Protein AF-W1PTI0-F1 (afdb_monomer)

Nearest PDB structures (foldseek):
  8wa1-assembly1_c  TM=8.741E-01  e=1.814E-14  Nicotiana tabacum
  8w9z-assembly1_c  TM=8.644E-01  e=1.592E-14  Nicotiana tabacum
  8rdj-assembly1_E  TM=8.744E-01  e=2.067E-14  Sinapis alba
  8r5o-assembly1_E  TM=8.393E-01  e=1.904E-13  Sinapis alba
  8qma-assembly1_B  TM=8.521E-01  e=5.414E-13  Sinapis alba

Mean predicted aligned error: 11.95 Å

Radius of gyration: 23.97 Å; Cα contacts (8 Å, |Δi|>4): 120; chains: 1; bounding box: 49×56×47 Å

Foldseek 3Di:
DPPPVVPDDCPPVVVCCQPVPPDHHPPPPDDPCPPVVVVVVVVVVVVVVVVVVVVCVVCVPPDDDDPDLPFLDFDWDAQPPDPDPSLVVSLVVQAQWFFSAFFDDPHDTLDHHRDGDHPVSSVVCVVRNGDTTTTHDPVRRPDDD

Sequence (145 aa):
MTPNFKMTDPFNPVYMMSFSGPRGYASQVHQLVARKGVVDTVVRTSDAGYLMRRLVKVVQHIVVHRMDCGTIRGISVSPRNGVGVNKRIFIQTLIGRVLANDVYISLRCIAARNQDIGIGLVNRFITSRAQPIYIRSPFTCKSTS

Solvent-accessible surface area (backbone atoms only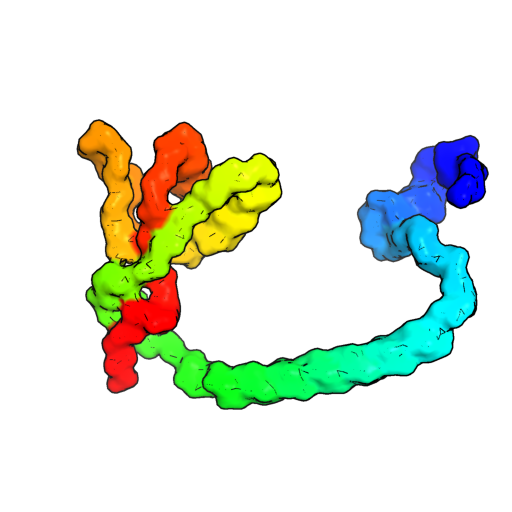 — not comparable to full-atom values): 9057 Å² total; per-residue (Å²): 133,78,74,71,82,82,70,77,54,88,81,36,66,69,53,42,28,37,72,73,65,82,66,57,54,92,82,72,85,60,83,85,50,58,69,61,49,52,52,53,46,56,52,51,53,51,52,52,52,52,51,50,57,54,49,49,66,70,50,70,81,72,74,91,86,67,95,74,57,82,54,74,58,46,50,73,54,61,84,60,90,56,81,75,65,44,58,58,55,49,52,66,68,44,53,83,35,35,28,38,51,66,42,69,55,99,90,41,78,78,45,54,52,72,38,70,33,46,72,73,56,52,53,50,44,62,76,64,67,55,70,69,41,38,28,54,46,81,91,49,56,63,65,75,129

Organism: Amborella trichopoda (NCBI:txid13333)

Structure (mmCIF, N/CA/C/O backbone):
data_AF-W1PTI0-F1
#
_entry.id   AF-W1PTI0-F1
#
loop_
_atom_site.group_PDB
_atom_site.id
_atom_site.type_symbol
_atom_site.label_atom_id
_atom_site.label_alt_id
_atom_site.label_comp_id
_atom_site.label_asym_id
_atom_site.label_entity_id
_atom_site.label_seq_id
_atom_site.pdbx_PDB_ins_code
_atom_site.Cartn_x
_atom_site.Cartn_y
_atom_site.Cartn_z
_atom_site.occupancy
_atom_site.B_iso_or_equiv
_atom_site.auth_seq_id
_atom_site.auth_comp_id
_atom_site.auth_asym_id
_atom_site.auth_atom_id
_atom_site.pdbx_PDB_model_num
ATOM 1 N N . MET A 1 1 ? 32.815 25.175 -12.344 1.00 46.03 1 MET A N 1
ATOM 2 C CA . MET A 1 1 ? 31.491 25.771 -12.632 1.00 46.03 1 MET A CA 1
ATOM 3 C C . MET A 1 1 ? 31.761 27.041 -13.422 1.00 46.03 1 MET A C 1
ATOM 5 O O . MET A 1 1 ? 32.251 27.996 -12.840 1.00 46.03 1 MET A O 1
ATOM 9 N N . THR A 1 2 ? 31.617 27.026 -14.747 1.00 38.97 2 THR A N 1
ATOM 10 C CA . THR A 1 2 ? 31.879 28.219 -15.568 1.00 38.97 2 THR A CA 1
ATOM 11 C C . THR A 1 2 ? 30.829 29.288 -15.236 1.00 38.97 2 THR A C 1
ATOM 13 O O . THR A 1 2 ? 29.639 29.017 -15.413 1.00 38.97 2 THR A O 1
ATOM 16 N N . PRO A 1 3 ? 31.223 30.477 -14.747 1.00 48.94 3 PRO A N 1
ATOM 17 C CA . PRO A 1 3 ? 30.292 31.490 -14.241 1.00 48.94 3 PRO A CA 1
ATOM 18 C C . PRO A 1 3 ? 29.398 32.109 -15.333 1.00 48.94 3 PRO A C 1
ATOM 20 O O . PRO A 1 3 ? 28.405 32.757 -15.021 1.00 48.94 3 PRO A O 1
ATOM 23 N N . ASN A 1 4 ? 29.683 31.840 -16.610 1.00 48.41 4 ASN A N 1
ATOM 24 C CA . ASN A 1 4 ? 29.026 32.489 -17.747 1.00 48.41 4 ASN A CA 1
ATOM 25 C C . ASN A 1 4 ? 27.614 31.974 -18.077 1.00 48.41 4 ASN A C 1
ATOM 27 O O . ASN A 1 4 ? 26.895 32.643 -18.807 1.00 48.41 4 ASN A O 1
ATOM 31 N N . PHE A 1 5 ? 27.178 30.817 -17.559 1.00 53.47 5 PHE A N 1
ATOM 32 C CA . PHE A 1 5 ? 25.842 30.290 -17.899 1.00 53.47 5 PHE A CA 1
ATOM 33 C C . PHE A 1 5 ? 24.705 30.938 -17.093 1.00 53.47 5 PHE A C 1
ATOM 35 O O . PHE A 1 5 ? 23.540 30.823 -17.457 1.00 53.47 5 PHE A O 1
ATOM 42 N N . LYS A 1 6 ? 25.033 31.615 -15.985 1.00 50.75 6 LYS A N 1
ATOM 43 C CA . LYS A 1 6 ? 24.048 32.282 -15.121 1.00 50.75 6 LYS A CA 1
ATOM 44 C C . LYS A 1 6 ? 23.782 33.745 -15.497 1.00 50.75 6 LYS A C 1
ATOM 46 O O . LYS A 1 6 ? 22.935 34.351 -14.853 1.00 50.75 6 LYS A O 1
ATOM 51 N N . MET A 1 7 ? 24.492 34.320 -16.475 1.00 55.06 7 MET A N 1
ATOM 52 C CA . MET A 1 7 ? 24.640 35.781 -16.546 1.00 55.06 7 MET A CA 1
ATOM 53 C C . MET A 1 7 ? 24.355 36.446 -17.902 1.00 55.06 7 MET A C 1
ATOM 55 O O . MET A 1 7 ? 24.747 37.595 -18.059 1.00 55.06 7 MET A O 1
ATOM 59 N N . THR A 1 8 ? 23.683 35.806 -18.870 1.00 56.34 8 THR A N 1
ATOM 60 C CA . THR A 1 8 ? 23.447 36.489 -20.165 1.00 56.34 8 THR A CA 1
ATOM 61 C C . THR A 1 8 ? 22.014 36.677 -20.641 1.00 56.34 8 THR A C 1
ATOM 63 O O . THR A 1 8 ? 21.799 37.706 -21.261 1.00 56.34 8 THR A O 1
ATOM 66 N N . ASP A 1 9 ? 21.019 35.837 -20.339 1.00 59.50 9 ASP A N 1
ATOM 67 C CA . ASP A 1 9 ? 19.615 36.216 -20.610 1.00 59.50 9 ASP A CA 1
ATOM 68 C C . ASP A 1 9 ? 18.615 35.192 -20.031 1.00 59.50 9 ASP A C 1
ATOM 70 O O . ASP A 1 9 ? 18.684 34.018 -20.413 1.00 59.50 9 ASP A O 1
ATOM 74 N N . PRO A 1 10 ? 17.662 35.574 -19.157 1.00 65.75 10 PRO A N 1
ATOM 75 C CA . PRO A 1 10 ? 16.542 34.710 -18.766 1.00 65.75 10 PRO A CA 1
ATOM 76 C C . PRO A 1 10 ? 15.682 34.249 -19.954 1.00 65.75 10 PRO A C 1
ATOM 78 O O . PRO A 1 10 ? 15.037 33.204 -19.861 1.00 65.75 10 PRO A O 1
ATOM 81 N N . PHE A 1 11 ? 15.692 34.996 -21.065 1.00 71.69 11 PHE A N 1
ATOM 82 C CA . PHE A 1 11 ? 14.986 34.659 -22.304 1.00 71.69 11 PHE A CA 1
ATOM 83 C C . PHE A 1 11 ? 15.817 33.822 -23.280 1.00 71.69 11 PHE A C 1
ATOM 85 O O . PHE A 1 11 ? 15.332 33.485 -24.359 1.00 71.69 11 PHE A O 1
ATOM 92 N N . ASN A 1 12 ? 17.049 33.441 -22.924 1.00 72.75 12 ASN A N 1
ATOM 93 C CA . ASN A 1 12 ? 17.834 32.537 -23.754 1.00 72.75 12 ASN A CA 1
ATOM 94 C C . ASN A 1 12 ? 17.067 31.208 -23.907 1.00 72.75 12 ASN A C 1
ATOM 96 O O . ASN A 1 12 ? 16.837 30.525 -22.902 1.00 72.75 12 ASN A O 1
ATOM 100 N N . PRO A 1 13 ? 16.727 30.780 -25.136 1.00 72.56 13 PRO A N 1
ATOM 101 C CA . PRO A 1 13 ? 15.999 29.537 -25.366 1.00 72.56 13 PRO A CA 1
ATOM 102 C C . PRO A 1 13 ? 16.678 28.312 -24.739 1.00 72.56 13 PRO A C 1
ATOM 104 O O . PRO A 1 13 ? 15.997 27.408 -24.268 1.00 72.56 13 PRO A O 1
ATOM 107 N N . VAL A 1 14 ? 18.014 28.279 -24.659 1.00 71.31 14 VAL A N 1
ATOM 108 C CA . VAL A 1 14 ? 18.777 27.180 -24.034 1.00 71.31 14 VAL A CA 1
ATOM 109 C C . VAL A 1 14 ? 18.648 27.199 -22.506 1.00 71.31 14 VAL A C 1
ATOM 111 O O . VAL A 1 14 ? 18.550 26.146 -21.869 1.00 71.31 14 VAL A O 1
ATOM 114 N N . TYR A 1 15 ? 18.596 28.388 -21.902 1.00 73.69 15 TYR A N 1
ATOM 115 C CA . TYR A 1 15 ? 18.313 28.550 -20.476 1.00 73.69 15 TYR A CA 1
ATOM 116 C C . TYR A 1 15 ? 16.865 28.146 -20.178 1.00 73.69 15 TYR A C 1
ATOM 118 O O . TYR A 1 15 ? 16.618 27.289 -19.331 1.00 73.69 15 TYR A O 1
ATOM 126 N N . MET A 1 16 ? 15.906 28.651 -20.959 1.00 74.12 16 MET A N 1
ATOM 127 C CA . MET A 1 16 ? 14.503 28.258 -20.840 1.00 74.12 16 MET A CA 1
ATOM 128 C C . MET A 1 16 ? 14.345 26.739 -20.980 1.00 74.12 16 MET A C 1
ATOM 130 O O . MET A 1 16 ? 13.728 26.125 -20.116 1.00 74.12 16 MET A O 1
ATOM 134 N N . MET A 1 17 ? 14.965 26.093 -21.972 1.00 74.25 17 MET A N 1
ATOM 135 C CA . MET A 1 17 ? 14.870 24.639 -22.178 1.00 74.25 17 MET A CA 1
ATOM 136 C C . MET A 1 17 ? 15.502 23.785 -21.069 1.00 74.25 17 MET A C 1
ATOM 138 O O . MET A 1 17 ? 15.029 22.675 -20.820 1.00 74.25 17 MET A O 1
ATOM 142 N N . SER A 1 18 ? 16.540 24.279 -20.391 1.00 68.88 18 SER A N 1
ATOM 143 C CA . SER A 1 18 ? 17.229 23.535 -19.325 1.00 68.88 18 SER A CA 1
ATOM 144 C C . SER A 1 18 ? 16.581 23.681 -17.943 1.00 68.88 18 SER A C 1
ATOM 146 O O . SER A 1 18 ? 16.748 22.796 -17.105 1.00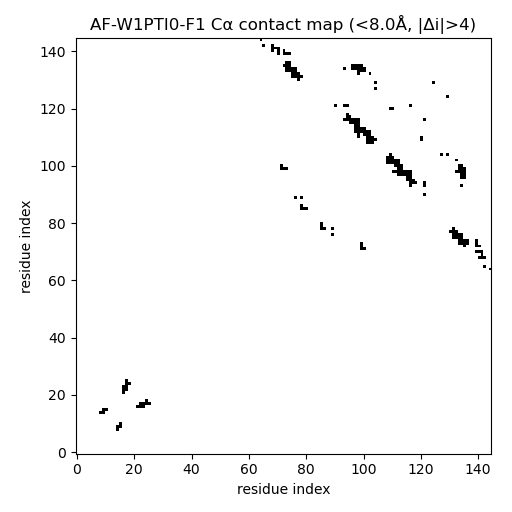 68.88 18 SER A O 1
ATOM 148 N N . PHE A 1 19 ? 15.808 24.749 -17.708 1.00 70.44 19 PHE A N 1
ATOM 149 C CA . PHE A 1 19 ? 15.121 24.997 -16.431 1.00 70.44 19 PHE A CA 1
ATOM 150 C C . PHE A 1 19 ? 13.606 24.751 -16.465 1.00 70.44 19 PHE A C 1
ATOM 152 O O . PHE A 1 19 ? 13.035 24.414 -15.430 1.00 70.44 19 PHE A O 1
ATOM 159 N N . SER A 1 20 ? 12.949 24.860 -17.627 1.00 77.44 20 SER A N 1
ATOM 160 C CA . SER A 1 20 ? 11.508 24.567 -17.762 1.00 77.44 20 SER A CA 1
ATOM 161 C C . SER A 1 20 ? 11.193 23.075 -17.956 1.00 77.44 20 SER A C 1
ATOM 163 O O . SER A 1 20 ? 10.027 22.694 -18.015 1.00 77.44 20 SER A O 1
ATOM 165 N N . GLY A 1 21 ? 12.220 22.219 -18.050 1.00 69.69 21 GLY A N 1
ATOM 166 C CA . GLY A 1 21 ? 12.077 20.770 -18.219 1.00 69.69 21 GLY A CA 1
ATOM 167 C C . GLY A 1 21 ? 11.692 20.198 -19.604 1.00 69.69 21 GLY A C 1
ATOM 168 O O . GLY A 1 21 ? 11.426 18.997 -19.636 1.00 69.69 21 GLY A O 1
ATOM 169 N N . PRO A 1 22 ? 11.658 20.928 -20.745 1.00 71.69 22 PRO A N 1
ATOM 170 C CA . PRO A 1 22 ? 11.243 20.348 -22.023 1.00 71.69 22 PRO A CA 1
ATOM 171 C C . PRO A 1 22 ? 12.290 19.431 -22.665 1.00 71.69 22 PRO A C 1
ATOM 173 O O . PRO A 1 22 ? 11.886 18.479 -23.325 1.00 71.69 22 PRO A O 1
ATOM 176 N N . ARG A 1 23 ? 13.604 19.682 -22.511 1.00 67.38 23 ARG A N 1
ATOM 177 C CA . ARG A 1 23 ? 14.706 18.812 -22.994 1.00 67.38 23 ARG A CA 1
ATOM 178 C C . ARG A 1 23 ? 16.067 19.404 -22.595 1.00 67.38 23 ARG A C 1
ATOM 180 O O . ARG A 1 23 ? 16.575 20.295 -23.265 1.00 67.38 23 ARG A O 1
ATOM 187 N N . GLY A 1 24 ? 16.677 18.871 -21.539 1.00 61.78 24 GLY A N 1
ATOM 188 C CA . GLY A 1 24 ? 18.064 19.172 -21.168 1.00 61.78 24 GLY A CA 1
ATOM 189 C C . GLY A 1 24 ? 18.240 19.498 -19.688 1.00 61.78 24 GLY A C 1
ATOM 190 O O . GLY A 1 24 ? 17.344 20.041 -19.053 1.00 61.78 24 GLY A O 1
ATOM 191 N N . TYR A 1 25 ? 19.398 19.157 -19.129 1.00 65.75 25 TYR A N 1
ATOM 192 C CA . TYR A 1 25 ? 19.780 19.526 -17.763 1.00 65.75 25 TYR A CA 1
ATOM 193 C C . TYR A 1 25 ? 21.229 20.015 -17.764 1.00 65.75 25 TYR A C 1
ATOM 195 O O . TYR A 1 25 ? 22.058 19.505 -18.519 1.00 65.75 25 TYR A O 1
ATOM 203 N N . ALA A 1 26 ? 21.559 20.985 -16.908 1.00 61.75 26 ALA A N 1
ATOM 204 C CA . ALA A 1 26 ? 22.860 21.664 -16.913 1.00 61.75 26 ALA A CA 1
ATOM 205 C C . ALA A 1 26 ? 24.080 20.725 -16.739 1.00 61.75 26 ALA A C 1
ATOM 207 O O . ALA A 1 26 ? 25.203 21.115 -17.048 1.00 61.75 26 ALA A O 1
ATOM 208 N N . SER A 1 27 ? 23.883 19.485 -16.271 1.00 64.44 27 SER A N 1
ATOM 209 C CA . SER A 1 27 ? 24.949 18.483 -16.102 1.00 64.44 27 SER A CA 1
ATOM 210 C C . SER A 1 27 ? 25.294 17.664 -17.355 1.00 64.44 27 SER A C 1
ATOM 212 O O . SER A 1 27 ? 26.200 16.837 -17.294 1.00 64.44 27 SER A O 1
ATOM 214 N N . GLN A 1 28 ? 24.628 17.871 -18.495 1.00 65.62 28 GLN A N 1
ATOM 215 C CA . GLN A 1 28 ? 24.846 17.072 -19.714 1.00 65.62 28 GLN A CA 1
ATOM 216 C C . GLN A 1 28 ? 26.123 17.424 -20.515 1.00 65.62 28 GLN A C 1
ATOM 218 O O . GLN A 1 28 ? 26.370 16.826 -21.558 1.00 65.62 28 GLN A O 1
ATOM 223 N N . VAL A 1 29 ? 26.973 18.349 -20.050 1.00 57.56 29 VAL A N 1
ATOM 224 C CA . VAL A 1 29 ? 28.091 18.914 -20.842 1.00 57.56 29 VAL A CA 1
ATOM 225 C C . VAL A 1 29 ? 29.441 18.193 -20.626 1.00 57.56 29 VAL A C 1
ATOM 227 O O . VAL A 1 29 ? 30.460 18.829 -20.371 1.00 57.56 29 VAL A O 1
ATOM 230 N N . HIS A 1 30 ? 29.503 16.860 -20.720 1.00 60.00 30 HIS A N 1
ATOM 231 C CA . HIS A 1 30 ? 30.798 16.147 -20.725 1.00 60.00 30 HIS A CA 1
ATOM 232 C C . HIS A 1 30 ? 30.834 14.978 -21.722 1.00 60.00 30 HIS A C 1
ATOM 234 O O . HIS A 1 30 ? 30.098 14.003 -21.585 1.00 60.00 30 HIS A O 1
ATOM 240 N N . GLN A 1 31 ? 31.724 15.059 -22.718 1.00 61.12 31 GLN A N 1
ATOM 241 C CA . GLN A 1 31 ? 31.766 14.159 -23.885 1.00 61.12 31 GLN A CA 1
ATOM 242 C C . GLN A 1 31 ? 32.558 12.844 -23.704 1.00 61.12 31 GLN A C 1
ATOM 244 O O . GLN A 1 31 ? 32.549 12.008 -24.602 1.00 61.12 31 GLN A O 1
ATOM 249 N N . LEU A 1 32 ? 33.172 12.573 -22.547 1.00 54.44 32 LEU A N 1
ATOM 250 C CA . LEU A 1 32 ? 33.889 11.304 -22.296 1.00 54.44 32 LEU A CA 1
ATOM 251 C C . LEU A 1 32 ? 32.986 10.138 -21.839 1.00 54.44 32 LEU A C 1
ATOM 253 O O . LEU A 1 32 ? 33.392 8.979 -21.884 1.00 54.44 32 LEU A O 1
ATOM 257 N N . VAL A 1 33 ? 31.739 10.416 -21.449 1.00 61.31 33 VAL A N 1
ATOM 258 C CA . VAL A 1 33 ? 30.783 9.418 -20.923 1.00 61.31 33 VAL A CA 1
ATOM 259 C C . VAL A 1 33 ? 30.017 8.688 -22.041 1.00 61.31 33 VAL A C 1
ATOM 261 O O . VAL A 1 33 ? 29.349 7.693 -21.782 1.00 61.31 33 VAL A O 1
ATOM 264 N N . ALA A 1 34 ? 30.137 9.118 -23.302 1.00 61.59 34 ALA A N 1
ATOM 265 C CA . ALA A 1 34 ? 29.259 8.673 -24.387 1.00 61.59 34 ALA A CA 1
ATOM 266 C C . ALA A 1 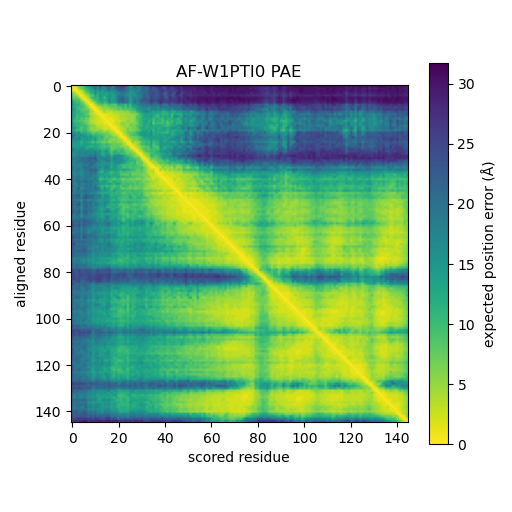34 ? 29.317 7.157 -24.676 1.00 61.59 34 ALA A C 1
ATOM 268 O O . ALA A 1 34 ? 28.278 6.506 -24.693 1.00 61.59 34 ALA A O 1
ATOM 269 N N . ARG A 1 35 ? 30.505 6.553 -24.854 1.00 65.06 35 ARG A N 1
ATOM 270 C CA . ARG A 1 35 ? 30.607 5.114 -25.198 1.00 65.06 35 ARG A CA 1
ATOM 271 C C . ARG A 1 35 ? 30.258 4.192 -24.031 1.00 65.06 35 ARG A C 1
ATOM 273 O O . ARG A 1 35 ? 29.501 3.243 -24.213 1.00 65.06 35 ARG A O 1
ATOM 280 N N . LYS A 1 36 ? 30.768 4.493 -22.832 1.00 73.62 36 LYS A N 1
ATOM 281 C CA . LYS A 1 36 ? 30.431 3.738 -21.616 1.00 73.62 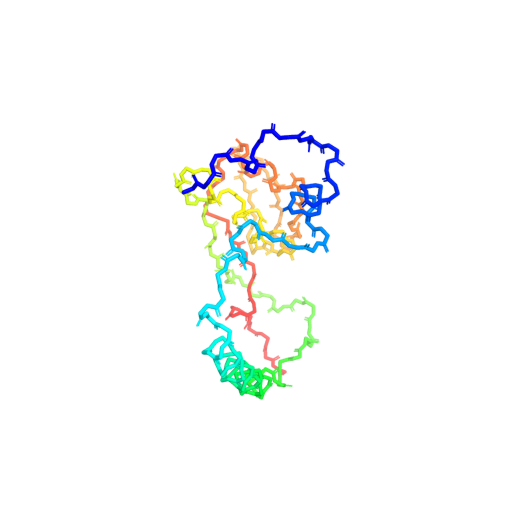36 LYS A CA 1
ATOM 282 C C . LYS A 1 36 ? 28.943 3.876 -21.281 1.00 73.62 36 LYS A C 1
ATOM 284 O O . LYS A 1 36 ? 28.301 2.884 -20.973 1.00 73.62 36 LYS A O 1
ATOM 289 N N . GLY A 1 37 ? 28.381 5.072 -21.462 1.00 70.88 37 GLY A N 1
ATOM 290 C CA . GLY A 1 37 ? 26.958 5.343 -21.287 1.00 70.88 37 GLY A CA 1
ATOM 291 C C . GLY A 1 37 ? 26.070 4.528 -22.226 1.00 70.88 37 GLY A C 1
ATOM 292 O O . GLY A 1 37 ? 25.054 4.005 -21.779 1.00 70.88 37 GLY A O 1
ATOM 293 N N . VAL A 1 38 ? 26.454 4.355 -23.496 1.00 72.88 38 VAL A N 1
ATOM 294 C CA . VAL A 1 38 ? 25.695 3.512 -24.439 1.00 72.88 38 VAL A CA 1
ATOM 295 C C . VAL A 1 38 ? 25.722 2.045 -24.006 1.00 72.88 38 VAL A C 1
ATOM 297 O O . VAL A 1 38 ? 24.666 1.420 -23.947 1.00 72.88 38 VAL A O 1
ATOM 300 N N . VAL A 1 39 ? 26.889 1.505 -23.638 1.00 79.62 39 VAL A N 1
ATOM 301 C CA . VAL A 1 39 ? 27.004 0.106 -23.184 1.00 79.62 39 VAL A CA 1
ATOM 302 C C . VAL A 1 39 ? 26.249 -0.122 -21.871 1.00 79.62 39 VAL A C 1
ATOM 304 O O . VAL A 1 39 ? 25.448 -1.049 -21.786 1.00 79.62 39 VAL A O 1
ATOM 307 N N . ASP A 1 40 ? 26.416 0.756 -20.879 1.00 81.88 40 ASP A N 1
ATOM 308 C CA . ASP A 1 40 ? 25.694 0.679 -19.601 1.00 81.88 40 ASP A CA 1
ATOM 309 C C . ASP A 1 40 ? 24.176 0.776 -19.809 1.00 81.88 40 ASP A C 1
ATOM 311 O O . ASP A 1 40 ? 23.405 0.143 -19.089 1.00 81.88 40 ASP A O 1
ATOM 315 N N . THR A 1 41 ? 23.729 1.537 -20.813 1.00 79.19 41 THR A N 1
ATOM 316 C CA . THR A 1 41 ? 22.308 1.613 -21.173 1.00 79.19 41 THR A CA 1
ATOM 317 C C . THR A 1 41 ? 21.813 0.282 -21.729 1.00 79.19 41 THR A C 1
ATOM 319 O O . THR A 1 41 ? 20.765 -0.181 -21.292 1.00 79.19 41 THR A O 1
ATOM 322 N N . VAL A 1 42 ? 22.567 -0.371 -22.621 1.00 79.88 42 VAL A N 1
ATOM 323 C CA . VAL A 1 42 ? 22.210 -1.691 -23.179 1.00 79.88 42 VAL A CA 1
ATOM 324 C C . VAL A 1 42 ? 22.168 -2.777 -22.097 1.00 79.88 42 VAL A C 1
ATOM 326 O O . VAL A 1 42 ? 21.274 -3.624 -22.092 1.00 79.88 42 VAL A O 1
ATOM 329 N N . VAL A 1 43 ? 23.098 -2.753 -21.141 1.00 85.19 43 VAL A N 1
ATOM 330 C CA . VAL A 1 43 ? 23.080 -3.701 -20.015 1.00 85.19 43 VAL A CA 1
ATOM 331 C C . VAL A 1 43 ? 21.878 -3.430 -19.105 1.00 85.19 43 VAL A C 1
ATOM 333 O O . VAL A 1 43 ? 21.119 -4.345 -18.794 1.00 85.19 43 VAL A O 1
ATOM 336 N N . ARG A 1 44 ? 21.618 -2.163 -18.755 1.00 86.62 44 ARG A N 1
ATOM 337 C CA . ARG A 1 44 ? 20.474 -1.787 -17.906 1.00 86.62 44 ARG A CA 1
ATOM 338 C C . ARG A 1 44 ? 19.123 -2.103 -18.538 1.00 86.62 44 ARG A C 1
ATOM 340 O O . ARG A 1 44 ? 18.205 -2.487 -17.816 1.00 86.62 44 ARG A O 1
ATOM 347 N N . THR A 1 45 ? 18.973 -1.950 -19.854 1.00 84.12 45 THR A N 1
ATOM 348 C CA . THR A 1 45 ? 17.732 -2.334 -20.546 1.00 84.12 45 THR A CA 1
ATOM 349 C C . THR A 1 45 ? 17.530 -3.846 -20.517 1.00 84.12 45 THR A C 1
ATOM 351 O O . THR A 1 45 ? 16.411 -4.301 -20.274 1.00 84.12 45 THR A O 1
ATOM 354 N N . SER A 1 46 ? 18.608 -4.616 -20.684 1.00 89.75 46 SER A N 1
ATOM 355 C CA . SER A 1 46 ? 18.585 -6.079 -20.600 1.00 89.75 46 SER A CA 1
ATOM 356 C C . SER A 1 46 ? 18.160 -6.560 -19.207 1.00 89.75 46 SER A C 1
ATOM 358 O O . SER A 1 46 ? 17.231 -7.364 -19.084 1.00 89.75 46 SER A O 1
ATOM 360 N N . ASP A 1 47 ? 18.760 -6.009 -18.149 1.00 92.50 47 ASP A N 1
ATOM 361 C CA . ASP A 1 47 ? 18.446 -6.364 -16.759 1.00 92.50 47 ASP A CA 1
ATOM 362 C C . ASP A 1 47 ? 17.021 -5.966 -16.361 1.00 92.50 47 ASP A C 1
ATOM 364 O O . ASP A 1 47 ? 16.303 -6.745 -15.725 1.00 92.50 47 ASP A O 1
ATOM 368 N N . ALA A 1 48 ? 16.571 -4.776 -16.775 1.00 91.69 48 ALA A N 1
ATOM 369 C CA . ALA A 1 48 ? 15.208 -4.322 -16.524 1.00 91.69 48 ALA A CA 1
ATOM 370 C C . ALA A 1 48 ? 14.177 -5.245 -17.193 1.00 91.69 48 ALA A C 1
ATOM 372 O O . ALA A 1 48 ? 13.195 -5.639 -16.558 1.00 91.69 48 ALA A O 1
ATOM 373 N N . GLY A 1 49 ? 14.418 -5.647 -18.446 1.00 92.19 49 GLY A N 1
ATOM 374 C CA . GLY A 1 49 ?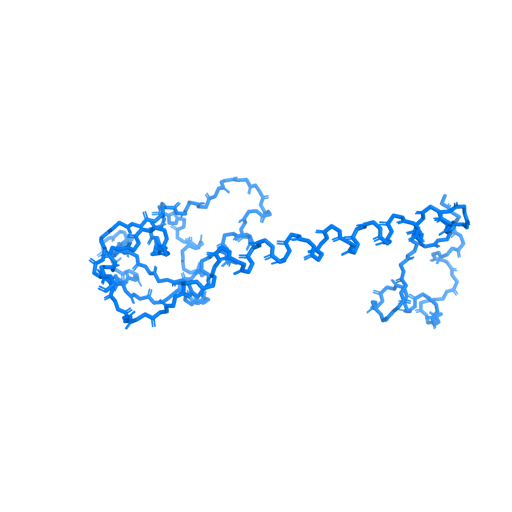 13.558 -6.587 -19.166 1.00 92.19 49 GLY A CA 1
ATOM 375 C C . GLY A 1 49 ? 13.514 -7.965 -18.504 1.00 92.19 49 GLY A C 1
ATOM 376 O O . GLY A 1 49 ? 12.438 -8.548 -18.332 1.00 92.19 49 GLY A O 1
ATOM 377 N N . TYR A 1 50 ? 14.667 -8.468 -18.061 1.00 93.69 50 TYR A N 1
ATOM 378 C CA . TYR A 1 50 ? 14.752 -9.738 -17.347 1.00 93.69 50 TYR A CA 1
ATOM 379 C C . TYR A 1 50 ? 13.984 -9.720 -16.020 1.00 93.69 50 TYR A C 1
ATOM 381 O O . TYR A 1 50 ? 13.209 -10.640 -15.733 1.00 93.69 50 TYR A O 1
ATOM 389 N N . LEU A 1 51 ? 14.153 -8.657 -15.229 1.00 94.50 51 LEU A N 1
ATOM 390 C CA . LEU A 1 51 ? 13.454 -8.485 -13.960 1.00 94.50 51 LEU A CA 1
ATOM 391 C C . LEU A 1 51 ? 11.940 -8.403 -14.169 1.00 94.50 51 LEU A C 1
ATOM 393 O O . LEU A 1 51 ? 11.201 -9.095 -13.472 1.00 94.50 51 LEU A O 1
ATOM 397 N N . MET A 1 52 ? 11.475 -7.636 -15.160 1.00 93.94 52 MET A N 1
ATOM 398 C CA . MET A 1 52 ? 10.050 -7.557 -15.494 1.00 93.94 52 MET A CA 1
ATOM 399 C C . MET A 1 52 ? 9.486 -8.926 -15.875 1.00 93.94 52 MET A C 1
ATOM 401 O O . MET A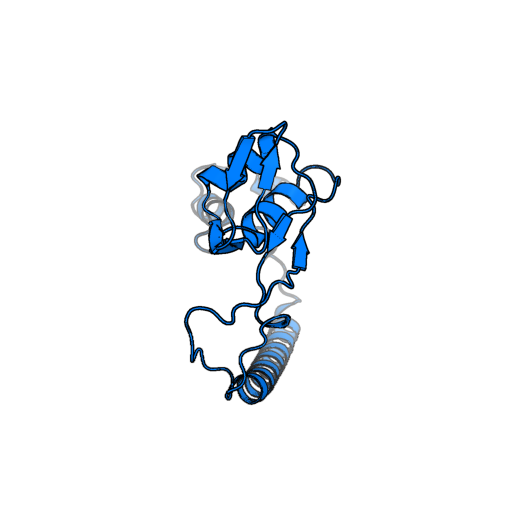 1 52 ? 8.440 -9.318 -15.361 1.00 93.94 52 MET A O 1
ATOM 405 N N . ARG A 1 53 ? 10.201 -9.717 -16.687 1.00 94.69 53 ARG A N 1
ATOM 406 C CA . ARG A 1 53 ? 9.761 -11.075 -17.047 1.00 94.69 53 ARG A CA 1
ATOM 407 C C . ARG A 1 53 ? 9.655 -11.993 -15.828 1.00 94.69 53 ARG A C 1
ATOM 409 O O . ARG A 1 53 ? 8.720 -12.787 -15.749 1.00 94.69 53 ARG A O 1
ATOM 416 N N . ARG A 1 54 ? 10.595 -11.905 -14.882 1.00 95.69 54 ARG A N 1
ATOM 417 C CA . ARG A 1 54 ? 10.535 -12.661 -13.620 1.00 95.69 54 ARG A CA 1
ATOM 418 C C . ARG A 1 54 ? 9.364 -12.215 -12.749 1.00 95.69 54 ARG A C 1
ATOM 420 O O . ARG A 1 54 ? 8.630 -13.069 -12.266 1.00 95.69 54 ARG A O 1
ATOM 427 N N . LEU A 1 55 ? 9.169 -10.909 -12.586 1.00 95.62 55 LEU A N 1
ATOM 428 C CA . LEU A 1 55 ? 8.077 -10.359 -11.784 1.00 95.62 55 LEU A CA 1
ATOM 429 C C . LEU A 1 55 ? 6.713 -10.759 -12.350 1.00 95.62 55 LEU A C 1
ATOM 431 O O . LEU A 1 55 ? 5.894 -11.283 -11.602 1.00 95.62 55 LEU A O 1
ATOM 435 N N . VAL A 1 56 ? 6.501 -10.606 -13.662 1.00 95.06 56 VAL A N 1
ATOM 436 C CA . VAL A 1 56 ? 5.249 -10.986 -14.342 1.00 95.06 56 VAL A CA 1
ATOM 437 C C . VAL A 1 56 ? 4.930 -12.462 -14.126 1.00 95.06 56 VAL A C 1
ATOM 439 O O . VAL A 1 56 ? 3.797 -12.787 -13.791 1.00 95.06 56 VAL A O 1
ATOM 442 N N . LYS A 1 57 ? 5.926 -13.350 -14.229 1.00 94.00 57 LYS A N 1
ATOM 443 C CA . LYS A 1 57 ? 5.730 -14.783 -13.967 1.00 94.00 57 LYS A CA 1
ATOM 444 C C . LYS A 1 57 ? 5.267 -15.079 -12.537 1.00 94.00 57 LYS A C 1
ATOM 446 O O . LYS A 1 57 ? 4.474 -15.991 -12.350 1.00 94.00 57 LYS A O 1
ATOM 451 N N . VAL A 1 58 ? 5.743 -14.329 -11.539 1.00 93.00 58 VAL A N 1
ATOM 452 C CA . VAL A 1 58 ? 5.334 -14.516 -10.133 1.00 93.00 58 VAL A CA 1
ATOM 453 C C . VAL A 1 58 ? 3.915 -13.999 -9.890 1.00 93.00 58 VAL A C 1
ATOM 455 O O . VAL A 1 58 ? 3.152 -14.625 -9.161 1.00 93.00 58 VAL A O 1
ATOM 458 N N . VAL A 1 59 ? 3.544 -12.870 -10.498 1.00 91.94 59 VAL A N 1
ATOM 459 C CA . VAL A 1 59 ? 2.237 -12.233 -10.260 1.00 91.94 59 VAL A CA 1
ATOM 460 C C . VAL A 1 59 ? 1.126 -12.714 -11.197 1.00 91.94 59 VAL A C 1
ATOM 462 O O . VAL A 1 59 ? -0.021 -12.328 -11.003 1.00 91.94 59 VAL A O 1
ATOM 465 N N . GLN A 1 60 ? 1.428 -13.565 -12.184 1.00 90.88 60 GLN A N 1
ATOM 466 C CA . GLN A 1 60 ? 0.481 -14.010 -13.218 1.00 90.88 60 GLN A CA 1
ATOM 467 C C . GLN A 1 60 ? -0.790 -14.671 -12.657 1.00 90.88 60 GLN A C 1
ATOM 469 O O . GLN A 1 60 ? -1.839 -14.623 -13.293 1.00 90.88 60 GLN A O 1
ATOM 474 N N . HIS A 1 61 ? -0.707 -15.261 -11.465 1.00 87.06 61 HIS A N 1
ATOM 475 C CA . HIS A 1 61 ? -1.833 -15.921 -10.800 1.00 87.06 61 HIS A CA 1
ATOM 476 C C . HIS A 1 61 ? -2.562 -15.030 -9.778 1.00 87.06 61 HIS A C 1
ATOM 478 O O . HIS A 1 61 ? -3.455 -15.505 -9.081 1.00 87.06 61 HIS A O 1
ATOM 484 N N . ILE A 1 62 ? -2.199 -13.750 -9.656 1.00 88.00 62 ILE A N 1
ATOM 485 C CA . ILE A 1 62 ? -2.831 -12.823 -8.712 1.00 88.00 62 ILE A CA 1
ATOM 486 C C . ILE A 1 62 ? -4.019 -12.147 -9.401 1.00 88.00 62 ILE A C 1
ATOM 488 O O . ILE A 1 62 ? -3.848 -11.223 -10.194 1.00 88.00 62 ILE A O 1
ATOM 492 N N . VAL A 1 63 ? -5.231 -12.594 -9.069 1.00 89.69 63 VAL A N 1
ATOM 493 C CA . VAL A 1 63 ? -6.496 -12.049 -9.587 1.00 89.69 63 VAL A CA 1
ATOM 494 C C . VAL A 1 63 ? -7.403 -11.644 -8.422 1.00 89.69 63 VAL A C 1
ATOM 496 O O . VAL A 1 63 ? -7.436 -12.296 -7.378 1.00 89.69 63 VAL A O 1
ATOM 499 N N . VAL A 1 64 ? -8.140 -10.542 -8.582 1.00 90.69 64 VAL A N 1
ATOM 500 C CA . VAL A 1 64 ? -9.121 -10.081 -7.589 1.00 90.69 64 VAL A CA 1
ATOM 501 C C . VAL A 1 64 ? -10.425 -10.856 -7.780 1.00 90.69 64 VAL A C 1
ATOM 503 O O . VAL A 1 64 ? -11.164 -10.597 -8.723 1.00 90.69 64 VAL A O 1
ATOM 506 N N . HIS A 1 65 ? -10.711 -11.803 -6.884 1.00 89.06 65 HIS A N 1
ATOM 507 C CA . HIS A 1 65 ? -11.933 -12.619 -6.940 1.00 89.06 65 HIS A CA 1
ATOM 508 C C . HIS A 1 65 ? -13.102 -12.069 -6.114 1.00 89.06 65 HIS A C 1
ATOM 510 O O . HIS A 1 65 ? -14.259 -12.312 -6.446 1.00 89.06 65 HIS A O 1
ATOM 516 N N . ARG A 1 66 ? -12.823 -11.365 -5.010 1.00 89.56 66 ARG A N 1
ATOM 517 C CA . ARG A 1 66 ? -13.838 -10.879 -4.060 1.00 89.56 66 ARG A CA 1
ATOM 518 C C . ARG A 1 66 ? -13.570 -9.435 -3.661 1.00 89.56 66 ARG A C 1
ATOM 520 O O . ARG A 1 66 ? -12.417 -9.019 -3.587 1.00 89.56 66 ARG A O 1
ATOM 527 N N . MET A 1 67 ? -14.643 -8.711 -3.344 1.00 88.06 67 MET A N 1
ATOM 528 C CA . MET A 1 67 ? -14.578 -7.311 -2.908 1.00 88.06 67 MET A CA 1
ATOM 529 C C . MET A 1 67 ? -14.073 -7.155 -1.464 1.00 88.06 67 MET A C 1
ATOM 531 O O . MET A 1 67 ? -13.290 -6.251 -1.187 1.00 88.06 67 MET A O 1
ATOM 535 N N . ASP A 1 68 ? -14.470 -8.043 -0.545 1.00 90.06 68 ASP A N 1
ATOM 536 C CA . ASP A 1 68 ? -13.954 -8.071 0.830 1.00 90.06 68 ASP A CA 1
ATOM 537 C C . ASP A 1 68 ? -13.586 -9.508 1.242 1.00 90.06 68 ASP A C 1
ATOM 539 O O . ASP A 1 68 ? -14.356 -10.447 1.052 1.00 90.06 68 ASP A O 1
ATOM 543 N N . CYS A 1 69 ? -12.391 -9.674 1.813 1.00 90.25 69 CYS A N 1
ATOM 544 C CA . CYS A 1 69 ? -11.900 -10.934 2.376 1.00 90.25 69 CYS A CA 1
ATOM 545 C C . CYS A 1 69 ? -12.178 -11.080 3.884 1.00 90.25 69 CYS A C 1
ATOM 547 O O . CYS A 1 69 ? -11.814 -12.092 4.477 1.00 90.25 69 CYS A O 1
ATOM 549 N N . GLY A 1 70 ? -12.749 -10.060 4.532 1.00 89.19 70 GLY A N 1
ATOM 550 C CA . GLY A 1 70 ? -13.139 -10.070 5.945 1.00 89.19 70 GLY A CA 1
ATOM 551 C C . GLY A 1 70 ? -11.981 -10.050 6.950 1.00 89.19 70 GLY A C 1
ATOM 552 O O . GLY A 1 70 ? -12.218 -10.115 8.156 1.00 89.19 70 GLY A O 1
ATOM 553 N N . THR A 1 71 ? -10.725 -9.945 6.499 1.00 91.38 71 THR A N 1
ATOM 554 C CA . THR A 1 71 ? -9.560 -9.963 7.397 1.00 91.38 71 THR A CA 1
ATOM 555 C C . THR A 1 71 ? -9.589 -8.791 8.387 1.00 91.38 71 THR A C 1
ATOM 557 O O . THR A 1 71 ? -9.926 -7.655 8.047 1.00 91.38 71 THR A O 1
ATOM 560 N N . ILE A 1 72 ? -9.229 -9.076 9.638 1.00 89.69 72 ILE A N 1
ATOM 561 C CA . ILE A 1 72 ? -9.060 -8.072 10.704 1.00 89.69 72 ILE A CA 1
ATOM 562 C C . ILE A 1 72 ? -7.591 -7.613 10.764 1.00 89.69 72 ILE A C 1
ATOM 564 O O . ILE A 1 72 ? -7.258 -6.583 11.342 1.00 89.69 72 ILE A O 1
ATOM 568 N N . ARG A 1 73 ? -6.675 -8.364 10.138 1.00 90.56 73 ARG A N 1
ATOM 569 C CA . ARG A 1 73 ? -5.243 -8.060 10.163 1.00 90.56 73 ARG A CA 1
ATOM 570 C C . ARG A 1 73 ? -4.914 -6.967 9.150 1.00 90.56 73 ARG A C 1
ATOM 572 O O . ARG A 1 73 ? -5.180 -7.118 7.957 1.00 90.56 73 ARG A O 1
ATOM 579 N N . GLY A 1 74 ? -4.264 -5.909 9.622 1.00 90.94 74 GLY A N 1
ATOM 580 C CA . GLY A 1 74 ? -3.741 -4.822 8.799 1.00 90.94 74 GLY A CA 1
ATOM 581 C C . GLY A 1 74 ? -2.255 -4.574 9.038 1.00 90.94 74 GLY A C 1
ATOM 582 O O . GLY A 1 74 ? -1.661 -5.113 9.971 1.00 90.94 74 GLY A O 1
ATOM 583 N N . ILE A 1 75 ? -1.662 -3.738 8.190 1.00 93.00 75 ILE A N 1
ATOM 584 C CA . ILE A 1 75 ? -0.293 -3.239 8.348 1.00 93.00 75 ILE A CA 1
ATOM 585 C C . ILE A 1 75 ? -0.370 -1.861 9.004 1.00 93.00 75 ILE A C 1
ATOM 587 O O . ILE A 1 75 ? -1.135 -1.008 8.558 1.00 93.00 75 ILE A O 1
ATOM 591 N N . SER A 1 76 ? 0.415 -1.634 10.055 1.00 90.69 76 SER A N 1
ATOM 592 C CA . SER A 1 76 ? 0.508 -0.329 10.708 1.00 90.69 76 SER A CA 1
ATOM 593 C C . SER A 1 76 ? 1.430 0.605 9.926 1.00 90.69 76 SER A C 1
ATOM 595 O O . SER A 1 76 ? 2.594 0.279 9.687 1.00 90.69 76 SER A O 1
ATOM 597 N N . VAL A 1 77 ? 0.942 1.793 9.588 1.00 88.50 77 VAL A N 1
ATOM 598 C CA . VAL A 1 77 ? 1.731 2.881 9.011 1.00 88.50 77 VAL A CA 1
ATOM 599 C C . VAL A 1 77 ? 1.738 4.023 10.016 1.00 88.50 77 VAL A C 1
ATOM 601 O O . VAL A 1 77 ? 0.704 4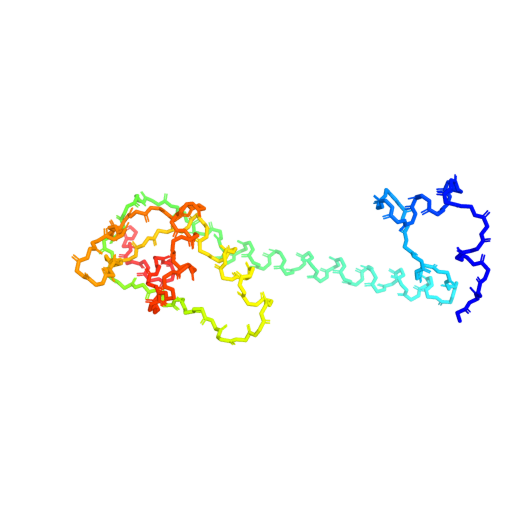.627 10.301 1.00 88.50 77 VAL A O 1
ATOM 604 N N . SER A 1 78 ? 2.909 4.309 10.581 1.00 83.12 78 SER A N 1
ATOM 605 C CA . SER A 1 78 ? 3.099 5.428 11.500 1.00 83.12 78 SER A CA 1
ATOM 606 C C . SER A 1 78 ? 3.762 6.610 10.788 1.00 83.12 78 SER A C 1
ATOM 608 O O . SER A 1 78 ? 4.649 6.420 9.946 1.00 83.12 78 SER A O 1
ATOM 610 N N . PRO A 1 79 ? 3.363 7.851 11.109 1.00 76.00 79 PRO A N 1
ATOM 611 C CA . PRO A 1 79 ? 4.087 9.023 10.651 1.00 76.00 79 PRO A CA 1
ATOM 612 C C . PRO A 1 79 ? 5.461 9.028 11.333 1.00 76.00 79 PRO A C 1
ATOM 614 O O . PRO A 1 79 ? 5.583 9.290 12.527 1.00 76.00 79 PRO A O 1
ATOM 617 N N . ARG A 1 80 ? 6.520 8.686 10.592 1.00 69.88 80 ARG A N 1
ATOM 618 C CA . ARG A 1 80 ? 7.884 8.680 11.136 1.00 69.88 80 ARG A CA 1
ATOM 619 C C . ARG A 1 80 ? 8.325 10.121 11.407 1.00 69.88 80 ARG A C 1
ATOM 621 O O . ARG A 1 80 ? 8.386 10.920 10.475 1.00 69.88 80 ARG A O 1
ATOM 628 N N . ASN A 1 81 ? 8.704 10.418 12.653 1.00 61.25 81 ASN A N 1
ATOM 629 C CA . ASN A 1 81 ? 9.051 11.750 13.194 1.00 61.25 81 ASN A CA 1
ATOM 630 C C . ASN A 1 81 ? 10.253 12.475 12.531 1.00 61.25 81 ASN A C 1
ATOM 632 O O . ASN A 1 81 ? 10.703 13.502 13.029 1.00 61.25 81 ASN A O 1
ATOM 636 N N . GLY A 1 82 ? 10.784 11.968 11.414 1.00 55.00 82 GLY A N 1
ATOM 637 C CA . GLY A 1 82 ? 11.851 12.616 10.647 1.00 55.00 82 GLY A CA 1
ATOM 638 C C . GLY A 1 82 ? 11.340 13.811 9.833 1.00 55.00 82 GLY A C 1
ATOM 639 O O . GLY A 1 82 ? 10.362 13.704 9.092 1.00 55.00 82 GLY A O 1
ATOM 640 N N . VAL A 1 83 ? 12.019 14.944 9.994 1.00 54.50 83 VAL A N 1
ATOM 641 C CA . VAL A 1 83 ? 11.699 16.281 9.474 1.00 54.50 83 VAL A CA 1
ATOM 642 C C . VAL A 1 83 ? 11.338 16.278 7.976 1.00 54.50 83 VAL A C 1
ATOM 644 O O . VAL A 1 83 ? 12.120 15.860 7.128 1.00 54.50 83 VAL A O 1
ATOM 647 N N . GLY A 1 84 ? 10.139 16.779 7.649 1.00 55.03 84 GLY A N 1
ATOM 648 C CA . GLY A 1 84 ? 9.730 17.257 6.315 1.00 55.03 84 GLY A CA 1
ATOM 649 C C . GLY A 1 84 ? 9.479 16.206 5.223 1.00 55.03 84 GLY A C 1
ATOM 650 O O . GLY A 1 84 ? 8.369 16.131 4.692 1.00 55.03 84 GLY A O 1
ATOM 651 N N . VAL A 1 85 ? 10.480 15.391 4.883 1.00 58.41 85 VAL A N 1
ATOM 652 C CA . VAL A 1 85 ? 10.453 14.472 3.724 1.00 58.41 85 VAL A CA 1
ATOM 653 C C . VAL A 1 85 ? 9.482 13.311 3.953 1.00 58.41 85 VAL A C 1
ATOM 655 O O . VAL A 1 85 ? 8.739 12.917 3.053 1.00 58.41 85 VAL A O 1
ATOM 658 N N . ASN A 1 86 ? 9.386 12.836 5.197 1.00 63.69 86 ASN A N 1
ATOM 659 C CA . ASN A 1 86 ? 8.524 11.709 5.553 1.00 63.69 86 ASN A CA 1
ATOM 660 C C . ASN A 1 86 ? 7.029 12.020 5.432 1.00 63.69 86 ASN A C 1
ATOM 662 O O . ASN A 1 86 ? 6.240 11.104 5.214 1.00 63.69 86 ASN A O 1
ATOM 666 N N . LYS A 1 87 ? 6.617 13.295 5.519 1.00 73.19 87 LYS A N 1
ATOM 667 C CA . LYS A 1 87 ? 5.197 13.665 5.390 1.00 73.19 87 LYS A CA 1
ATOM 668 C C . LYS A 1 87 ? 4.660 13.363 3.994 1.00 73.19 87 LYS A 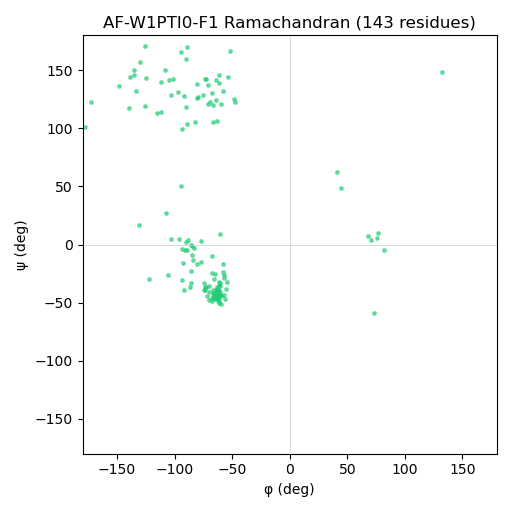C 1
ATOM 670 O O . LYS A 1 87 ? 3.565 12.827 3.871 1.00 73.19 87 LYS A O 1
ATOM 675 N N . ARG A 1 88 ? 5.436 13.661 2.945 1.00 77.12 88 ARG A N 1
ATOM 676 C CA . ARG A 1 88 ? 5.024 13.391 1.557 1.00 77.12 88 ARG A CA 1
ATOM 677 C C . ARG A 1 88 ? 4.921 11.892 1.289 1.00 77.12 88 ARG A C 1
ATOM 679 O O . ARG A 1 88 ? 3.933 11.451 0.714 1.00 77.12 88 ARG A O 1
ATOM 686 N N . ILE A 1 89 ? 5.887 11.123 1.791 1.00 80.00 89 ILE A N 1
ATOM 687 C CA . ILE A 1 89 ? 5.905 9.658 1.681 1.00 80.00 89 ILE A CA 1
ATOM 688 C C . ILE A 1 89 ? 4.693 9.053 2.402 1.00 80.00 89 ILE A C 1
ATOM 690 O O . ILE A 1 89 ? 4.027 8.171 1.866 1.00 80.00 89 ILE A O 1
ATOM 694 N N . PHE A 1 90 ? 4.358 9.559 3.590 1.00 81.94 90 PHE A N 1
ATOM 695 C CA . PHE A 1 90 ? 3.195 9.113 4.357 1.00 81.94 90 PHE A CA 1
ATOM 696 C C . PHE A 1 90 ? 1.875 9.378 3.619 1.00 81.94 90 PHE A C 1
ATOM 698 O O . PHE A 1 90 ? 1.050 8.476 3.502 1.00 81.94 90 PHE A O 1
ATOM 705 N N . ILE A 1 91 ? 1.709 10.575 3.045 1.00 84.62 91 ILE A N 1
ATOM 706 C CA . ILE A 1 91 ? 0.534 10.936 2.236 1.00 84.62 91 ILE A CA 1
ATOM 707 C C . ILE A 1 91 ? 0.407 10.004 1.025 1.00 84.62 91 ILE A C 1
ATOM 709 O O . ILE A 1 91 ? -0.640 9.395 0.824 1.00 84.62 91 ILE A O 1
ATOM 713 N N . GLN A 1 92 ? 1.486 9.840 0.256 1.00 85.94 92 GLN A N 1
ATOM 714 C CA . GLN A 1 92 ? 1.509 8.965 -0.922 1.00 85.94 92 GLN A CA 1
ATOM 715 C C . GLN A 1 92 ? 1.228 7.500 -0.574 1.00 85.94 92 GLN A C 1
ATOM 717 O O . GLN A 1 92 ? 0.638 6.780 -1.372 1.00 85.94 92 GLN A O 1
ATOM 722 N N . THR A 1 93 ? 1.631 7.057 0.617 1.00 87.12 93 THR A N 1
ATOM 723 C CA . THR A 1 93 ? 1.398 5.682 1.068 1.00 87.12 93 THR A CA 1
ATOM 724 C C . THR A 1 93 ? -0.061 5.447 1.451 1.00 87.12 93 THR A C 1
ATOM 726 O O . THR A 1 93 ? -0.565 4.351 1.228 1.00 87.12 93 THR A O 1
ATOM 729 N N . LEU A 1 94 ? -0.737 6.432 2.045 1.00 88.06 94 LEU A N 1
ATOM 730 C CA . LEU A 1 94 ? -2.098 6.265 2.558 1.00 88.06 94 LEU A CA 1
ATOM 731 C C . LEU A 1 94 ? -3.189 6.486 1.510 1.00 88.06 94 LEU A C 1
ATOM 733 O O . LEU A 1 94 ? -4.228 5.835 1.594 1.00 88.06 94 LEU A O 1
ATOM 737 N N . ILE A 1 95 ? -2.973 7.383 0.545 1.00 91.50 95 ILE A N 1
ATOM 738 C CA . ILE A 1 95 ? -3.983 7.712 -0.469 1.00 91.50 95 ILE A CA 1
ATOM 739 C C . ILE A 1 95 ? -4.404 6.455 -1.242 1.00 91.50 95 ILE A C 1
ATOM 741 O O . ILE A 1 95 ? -3.566 5.681 -1.702 1.00 91.50 95 ILE A O 1
ATOM 745 N N . GLY A 1 96 ? -5.718 6.266 -1.386 1.00 90.56 96 GLY A N 1
ATOM 746 C CA . GLY A 1 96 ? -6.301 5.163 -2.156 1.00 90.56 96 GLY A CA 1
ATOM 747 C C . GLY A 1 96 ? -6.252 3.800 -1.459 1.00 90.56 96 GLY A C 1
ATOM 748 O O . GLY A 1 96 ? -6.618 2.795 -2.062 1.00 90.56 96 GLY A O 1
ATOM 749 N N . ARG A 1 97 ? -5.810 3.739 -0.195 1.00 92.69 97 ARG A N 1
ATOM 750 C CA . ARG A 1 97 ? -5.897 2.530 0.638 1.00 92.69 97 ARG A CA 1
ATOM 751 C C . ARG A 1 97 ? -7.155 2.542 1.501 1.00 92.69 97 ARG A C 1
ATOM 753 O O . ARG A 1 97 ? -7.792 3.575 1.672 1.00 92.69 97 ARG A O 1
ATOM 760 N N . VAL A 1 98 ? -7.481 1.383 2.068 1.00 92.94 98 VAL A N 1
ATOM 761 C CA . VAL A 1 98 ? -8.664 1.176 2.917 1.00 92.94 98 VAL A CA 1
ATOM 762 C C . VAL A 1 98 ? -8.244 0.924 4.365 1.00 92.94 98 VAL A C 1
ATOM 764 O O . VAL A 1 98 ? -7.271 0.204 4.621 1.00 92.94 98 VAL A O 1
ATOM 767 N N . LEU A 1 99 ? -8.985 1.493 5.316 1.00 93.06 99 LEU A N 1
ATOM 768 C CA . LEU A 1 99 ? -8.756 1.310 6.750 1.00 93.06 99 LEU A CA 1
ATOM 769 C C . LEU A 1 99 ? -9.117 -0.102 7.228 1.00 93.06 99 LEU A C 1
ATOM 771 O O . LEU A 1 99 ? -10.153 -0.666 6.868 1.00 93.06 99 LEU A O 1
ATOM 775 N N . ALA A 1 100 ? -8.255 -0.668 8.075 1.00 93.12 100 ALA A N 1
ATOM 776 C CA . ALA A 1 100 ? -8.485 -1.968 8.704 1.00 93.12 100 ALA A CA 1
ATOM 777 C C . ALA A 1 100 ? -9.299 -1.859 10.003 1.00 93.12 100 ALA A C 1
ATOM 779 O O . ALA A 1 100 ? -10.139 -2.724 10.245 1.00 93.12 100 ALA A O 1
ATOM 780 N N . ASN A 1 101 ? -9.081 -0.792 10.781 1.00 90.81 101 ASN A N 1
ATOM 781 C CA . ASN A 1 101 ? -9.726 -0.523 12.067 1.00 90.81 101 ASN A CA 1
ATOM 782 C C . ASN A 1 101 ? -10.288 0.904 12.099 1.00 90.81 101 ASN A C 1
ATOM 784 O O . ASN A 1 101 ? -9.796 1.778 11.382 1.00 90.81 101 ASN A O 1
ATOM 788 N N . ASP A 1 102 ? -11.271 1.131 12.968 1.00 90.25 102 ASP A N 1
ATOM 789 C CA . ASP A 1 102 ? -11.805 2.463 13.250 1.00 90.25 102 ASP A CA 1
ATOM 790 C C . ASP A 1 102 ? -10.732 3.359 13.883 1.00 90.25 102 ASP A C 1
ATOM 792 O O . ASP A 1 102 ? -9.949 2.919 14.732 1.00 90.25 102 ASP A O 1
ATOM 796 N N . VAL A 1 103 ? -10.717 4.634 13.496 1.00 88.25 103 VAL A N 1
ATOM 797 C CA . VAL A 1 103 ? -9.787 5.629 14.036 1.00 88.25 103 VAL A CA 1
ATOM 798 C C . VAL A 1 103 ? -10.558 6.654 14.856 1.00 88.25 103 VAL A C 1
ATOM 800 O O . VAL A 1 103 ? -11.327 7.461 14.322 1.00 88.25 103 VAL A O 1
ATOM 803 N N . TYR A 1 104 ? -10.296 6.650 16.161 1.00 85.38 104 TYR A N 1
ATOM 804 C CA . TYR A 1 104 ? -10.875 7.585 17.119 1.00 85.38 104 TYR A CA 1
ATOM 805 C C . TYR A 1 104 ? -9.853 8.638 17.539 1.00 85.38 104 TYR A C 1
ATOM 807 O O . TYR A 1 104 ? -8.682 8.335 17.765 1.00 85.38 104 TYR A O 1
ATOM 815 N N . ILE A 1 105 ? -10.315 9.876 17.696 1.00 83.69 105 ILE A N 1
ATOM 816 C CA . ILE A 1 105 ? -9.559 10.948 18.344 1.00 83.69 105 ILE A CA 1
ATOM 817 C C . ILE A 1 105 ? -10.411 11.515 19.458 1.00 83.69 105 ILE A C 1
ATOM 819 O O . ILE A 1 105 ? -11.502 12.018 19.196 1.00 83.69 105 ILE A O 1
ATOM 823 N N . SER A 1 106 ? -9.900 11.425 20.687 1.00 75.94 106 SER A N 1
ATOM 824 C CA . SER A 1 106 ? -10.501 12.040 21.874 1.00 75.94 106 SER A CA 1
ATOM 825 C C . SER A 1 106 ? -12.023 11.833 21.945 1.00 75.94 106 SER A C 1
ATOM 827 O O . SER A 1 106 ? -12.758 12.795 22.124 1.00 75.94 106 SER A O 1
ATOM 829 N N . LEU A 1 107 ? -12.485 10.588 21.748 1.00 80.12 107 LEU A N 1
ATOM 830 C CA . LEU A 1 107 ? -13.894 10.132 21.760 1.00 80.12 107 LEU A CA 1
ATOM 831 C C . LEU A 1 107 ? -14.720 10.342 20.475 1.00 80.12 107 LEU A C 1
ATOM 833 O O . LEU A 1 107 ? -15.840 9.842 20.395 1.00 80.12 107 LEU A O 1
ATOM 837 N N . ARG A 1 108 ? -14.194 10.996 19.434 1.00 84.44 108 ARG A N 1
ATOM 838 C CA . ARG A 1 108 ? -14.879 11.143 18.137 1.00 84.44 108 ARG A CA 1
ATOM 839 C C . ARG A 1 108 ? -14.301 10.189 17.091 1.00 84.44 108 ARG A C 1
ATOM 841 O O . ARG A 1 108 ? -13.092 10.187 16.859 1.00 84.44 108 ARG A O 1
ATOM 848 N N . CYS A 1 109 ? -15.162 9.422 16.419 1.00 85.88 109 CYS A N 1
ATOM 849 C CA . CYS A 1 109 ? -14.764 8.628 15.253 1.00 85.88 109 CYS A CA 1
ATOM 850 C C . CYS A 1 109 ? -14.476 9.562 14.067 1.00 85.88 109 CYS A C 1
ATOM 852 O O . CYS A 1 109 ? -15.338 10.352 13.672 1.00 85.88 109 CYS A O 1
ATOM 854 N N . ILE A 1 110 ? -13.256 9.516 13.525 1.00 87.56 110 ILE A N 1
ATOM 855 C CA . ILE A 1 110 ? -12.864 10.295 12.336 1.00 87.56 110 ILE A CA 1
ATOM 856 C C . ILE A 1 110 ? -13.094 9.497 11.064 1.00 87.56 110 ILE A C 1
ATOM 858 O O . ILE A 1 110 ? -13.492 10.072 10.051 1.00 87.56 110 ILE A O 1
ATOM 862 N N . ALA A 1 111 ? -12.800 8.202 11.122 1.00 89.00 111 ALA A N 1
ATOM 863 C CA . ALA A 1 111 ? -12.936 7.301 10.000 1.00 89.00 111 ALA A CA 1
ATOM 864 C C . ALA A 1 111 ? -13.287 5.899 10.499 1.00 89.00 111 ALA A C 1
ATOM 866 O O . ALA A 1 111 ? -12.704 5.418 11.477 1.00 89.00 111 ALA A O 1
ATOM 867 N N . ALA A 1 112 ? -14.234 5.271 9.812 1.00 91.31 112 ALA A N 1
ATOM 868 C CA . ALA A 1 112 ? -14.700 3.929 10.120 1.00 91.31 112 ALA A CA 1
ATOM 869 C C . ALA A 1 112 ? -13.882 2.874 9.362 1.00 91.31 112 ALA A C 1
ATOM 871 O O . ALA A 1 112 ? -13.247 3.141 8.336 1.00 91.31 112 ALA A O 1
ATOM 872 N N . ARG A 1 113 ? -13.915 1.640 9.856 1.00 92.06 113 ARG A N 1
ATOM 873 C CA . ARG A 1 113 ? -13.390 0.457 9.183 1.00 92.06 113 ARG A CA 1
ATOM 874 C C . ARG A 1 113 ? -14.000 0.343 7.786 1.00 92.06 113 ARG A C 1
ATOM 876 O O . ARG A 1 113 ? -15.172 0.639 7.582 1.00 92.06 113 ARG A O 1
ATOM 883 N N . ASN A 1 114 ? -13.197 -0.127 6.833 1.00 91.69 114 ASN A N 1
ATOM 884 C CA . ASN A 1 114 ? -13.562 -0.282 5.419 1.00 91.69 114 ASN A CA 1
ATOM 885 C C . ASN A 1 114 ? -13.781 1.025 4.650 1.00 91.69 114 ASN A C 1
ATOM 887 O O . ASN A 1 114 ? -14.157 0.975 3.483 1.00 91.69 114 ASN A O 1
ATOM 891 N N . GLN A 1 115 ? -13.484 2.172 5.254 1.00 91.81 115 GLN A N 1
ATOM 892 C CA . GLN A 1 115 ? -13.482 3.444 4.551 1.00 91.81 115 GLN A CA 1
ATOM 893 C C . GLN A 1 115 ? -12.180 3.634 3.761 1.00 91.81 115 GLN A C 1
ATOM 895 O O . GLN A 1 115 ? -11.080 3.321 4.239 1.00 91.81 115 GLN A O 1
ATOM 900 N N . ASP A 1 116 ? -12.308 4.153 2.548 1.00 92.00 116 ASP A N 1
ATOM 901 C CA . ASP A 1 116 ? -11.215 4.581 1.688 1.00 92.00 116 ASP A CA 1
ATOM 902 C C . ASP A 1 116 ? -10.582 5.892 2.179 1.00 92.00 116 ASP A C 1
ATOM 904 O O . ASP A 1 116 ? -11.231 6.805 2.695 1.00 92.00 116 ASP A O 1
ATOM 908 N N . ILE A 1 117 ? -9.261 5.981 2.042 1.00 92.69 117 ILE A N 1
ATOM 909 C CA . ILE A 1 117 ? -8.480 7.115 2.523 1.00 92.69 117 ILE A CA 1
ATOM 910 C C . ILE A 1 117 ? -8.299 8.127 1.388 1.00 92.69 117 ILE A C 1
ATOM 912 O O . ILE A 1 117 ? -7.419 7.998 0.531 1.00 92.69 117 ILE A O 1
ATOM 916 N N . GLY A 1 118 ? -9.130 9.169 1.417 1.00 90.31 118 GLY A N 1
ATOM 917 C CA . GLY A 1 118 ? -9.013 10.345 0.554 1.00 90.31 118 GLY A CA 1
ATOM 918 C C . GLY A 1 118 ? -8.139 11.461 1.142 1.00 90.31 118 GLY A C 1
ATOM 919 O O . GLY A 1 118 ? -7.807 11.477 2.329 1.00 90.31 118 GLY A O 1
ATOM 920 N N . ILE A 1 119 ? -7.826 12.463 0.316 1.00 89.00 119 ILE A N 1
ATOM 921 C CA . ILE A 1 119 ? -7.004 13.633 0.689 1.00 89.00 119 ILE A CA 1
ATOM 922 C C . ILE A 1 119 ? -7.562 14.377 1.915 1.00 89.00 119 ILE A C 1
ATOM 924 O O . ILE A 1 119 ? -6.802 14.800 2.787 1.00 89.00 119 ILE A O 1
ATOM 928 N N . GLY A 1 120 ? -8.891 14.488 2.028 1.00 87.12 120 GLY A N 1
ATOM 929 C CA . GLY A 1 120 ? -9.542 15.145 3.166 1.00 87.12 120 GLY A CA 1
ATOM 930 C C . GLY A 1 120 ? -9.271 14.453 4.507 1.00 87.12 120 GLY A C 1
ATOM 931 O O . GLY A 1 120 ? -8.973 15.128 5.493 1.00 87.12 120 GLY A O 1
ATOM 932 N N . LEU A 1 121 ? -9.318 13.115 4.546 1.00 87.94 121 LEU A N 1
ATOM 933 C CA . LEU A 1 121 ? -9.017 12.334 5.752 1.00 87.94 121 LEU A CA 1
ATOM 934 C C . LEU A 1 121 ? -7.529 12.394 6.105 1.00 87.94 121 LEU A C 1
ATOM 936 O O . LEU A 1 121 ? -7.184 12.578 7.271 1.00 87.94 121 LEU A O 1
ATOM 940 N N . VAL A 1 122 ? -6.645 12.325 5.105 1.00 87.88 122 VAL A N 1
ATOM 941 C CA . VAL A 1 122 ? -5.190 12.419 5.311 1.00 87.88 122 VAL A CA 1
ATOM 942 C C . VAL A 1 122 ? -4.798 13.750 5.952 1.00 87.88 122 VAL A C 1
ATOM 944 O O . VAL A 1 122 ? -4.027 13.763 6.912 1.00 87.88 122 VAL A O 1
ATOM 947 N N . ASN A 1 123 ? -5.367 14.864 5.485 1.00 86.19 123 ASN A N 1
ATOM 948 C CA . ASN A 1 123 ? -5.105 16.176 6.079 1.00 86.19 123 ASN A CA 1
ATOM 949 C C . ASN A 1 123 ? -5.541 16.230 7.548 1.00 86.19 123 ASN A C 1
ATOM 951 O O . ASN A 1 123 ? -4.814 16.773 8.378 1.00 86.19 123 ASN A O 1
ATOM 955 N N . ARG A 1 124 ? -6.674 15.605 7.899 1.00 84.88 124 ARG A N 1
ATOM 956 C CA . ARG A 1 124 ? -7.114 15.495 9.299 1.00 84.88 124 ARG A CA 1
ATOM 957 C C . ARG A 1 124 ? -6.126 14.686 10.138 1.00 84.88 124 ARG A C 1
ATOM 959 O O . ARG A 1 124 ? -5.748 15.164 11.202 1.00 84.88 124 ARG A O 1
ATOM 966 N N . PHE A 1 125 ? -5.646 13.541 9.643 1.00 83.50 125 PHE A N 1
ATOM 967 C CA . PHE A 1 125 ? -4.664 12.703 10.349 1.00 83.50 125 PHE A CA 1
ATOM 968 C C . PHE A 1 125 ? -3.327 13.411 10.610 1.00 83.50 125 PHE A C 1
ATOM 970 O O . PHE A 1 125 ? -2.701 13.186 11.649 1.00 83.50 125 PHE A O 1
ATOM 977 N N . ILE A 1 126 ? -2.887 14.272 9.685 1.00 81.19 126 ILE A N 1
ATOM 978 C CA . ILE A 1 126 ? -1.662 15.068 9.841 1.00 81.19 126 ILE A CA 1
ATOM 979 C C . ILE A 1 126 ? -1.847 16.136 10.918 1.00 81.19 126 ILE A C 1
ATOM 981 O O . ILE A 1 126 ? -0.986 16.277 11.790 1.00 81.19 126 ILE A O 1
ATOM 985 N N . THR A 1 127 ? -2.953 16.880 10.864 1.00 77.44 127 THR A N 1
ATOM 986 C CA . THR A 1 127 ? -3.246 17.959 11.817 1.00 77.44 127 THR A CA 1
ATOM 987 C C . THR A 1 127 ? -3.397 17.421 13.234 1.00 77.44 127 THR A C 1
ATOM 989 O O . THR A 1 127 ? -2.917 18.030 14.185 1.00 77.44 127 THR A O 1
ATOM 992 N N . SER A 1 128 ? -4.009 16.250 13.380 1.00 69.38 128 SER A N 1
ATOM 993 C CA . SER A 1 128 ? -4.314 15.660 14.677 1.00 69.38 128 SER A CA 1
ATOM 994 C C . SER A 1 128 ? -3.198 14.785 15.266 1.00 69.38 128 SER A C 1
ATOM 996 O O . SER A 1 128 ? -3.429 14.172 16.302 1.00 69.38 128 SER A O 1
ATOM 998 N N . ARG A 1 129 ? -2.024 14.681 14.611 1.00 67.06 129 ARG A N 1
ATOM 999 C CA . ARG A 1 129 ? -0.914 13.763 14.966 1.00 67.06 129 ARG A CA 1
ATOM 1000 C C . ARG A 1 129 ? -1.419 12.370 15.369 1.00 67.06 129 ARG A C 1
ATOM 1002 O O . ARG A 1 129 ? -1.250 11.933 16.505 1.00 67.06 129 ARG A O 1
ATOM 1009 N N . ALA A 1 130 ? -2.073 11.694 14.427 1.00 63.44 130 ALA A N 1
ATOM 1010 C CA . ALA A 1 130 ? -2.683 10.397 14.689 1.00 63.44 130 ALA A CA 1
ATOM 1011 C C . ALA A 1 130 ? -1.658 9.316 15.103 1.00 63.44 130 ALA A C 1
ATOM 1013 O O . ALA A 1 130 ? -0.523 9.279 14.619 1.00 63.44 130 ALA A O 1
ATOM 1014 N N . GLN A 1 131 ? -2.115 8.420 15.985 1.00 72.81 131 GLN A N 1
ATOM 1015 C CA . GLN A 1 131 ? -1.508 7.125 16.310 1.00 72.81 131 GLN A CA 1
ATOM 1016 C C . GLN A 1 131 ? -1.227 6.286 15.041 1.00 72.81 131 GLN A C 1
ATOM 1018 O O . GLN A 1 131 ? -1.728 6.623 13.965 1.00 72.81 131 GLN A O 1
ATOM 1023 N N . PRO A 1 132 ? -0.434 5.196 15.119 1.00 83.69 132 PRO A N 1
ATOM 1024 C CA . PRO A 1 132 ? -0.238 4.292 13.982 1.00 83.69 132 PRO A CA 1
ATOM 1025 C C . PRO A 1 132 ? -1.569 3.881 13.335 1.00 83.69 132 PRO A C 1
ATOM 1027 O O . PRO A 1 132 ? -2.461 3.357 14.000 1.00 83.69 132 PRO A O 1
ATOM 1030 N N . ILE A 1 133 ? -1.685 4.108 12.024 1.00 89.00 133 ILE A N 1
ATOM 1031 C CA . ILE A 1 133 ? -2.898 3.826 11.251 1.00 89.00 133 ILE A CA 1
ATOM 1032 C C . ILE A 1 133 ? -2.791 2.418 10.679 1.00 89.00 133 ILE A C 1
ATOM 1034 O O . ILE A 1 133 ? -1.809 2.090 10.013 1.00 89.00 133 ILE A O 1
ATOM 1038 N N . TYR A 1 134 ? -3.807 1.590 10.901 1.00 91.31 134 TYR A N 1
ATOM 1039 C CA . TYR A 1 134 ? -3.864 0.249 10.328 1.00 91.31 134 TYR A CA 1
ATOM 1040 C C . TYR A 1 134 ? -4.570 0.272 8.975 1.00 91.31 134 TYR A C 1
ATOM 1042 O O . TYR A 1 134 ? -5.753 0.602 8.877 1.00 91.31 134 TYR A O 1
ATOM 1050 N N . ILE A 1 135 ? -3.845 -0.122 7.935 1.00 93.38 135 ILE A N 1
ATOM 1051 C CA . ILE A 1 135 ? -4.351 -0.233 6.566 1.00 93.38 135 ILE A CA 1
ATOM 1052 C C . ILE A 1 135 ? -4.499 -1.695 6.156 1.00 93.38 135 ILE A C 1
ATOM 1054 O O . ILE A 1 135 ? -3.741 -2.571 6.586 1.00 93.38 135 ILE A O 1
ATOM 1058 N N . ARG A 1 136 ? -5.459 -1.962 5.276 1.00 92.75 136 ARG A N 1
ATOM 1059 C CA . ARG A 1 136 ? -5.595 -3.265 4.625 1.00 92.75 136 ARG A CA 1
ATOM 1060 C C . ARG A 1 136 ? -4.493 -3.447 3.582 1.00 92.75 136 ARG A C 1
ATOM 1062 O O . ARG A 1 136 ? -4.095 -2.499 2.904 1.00 92.75 136 ARG A O 1
ATOM 1069 N N . SER A 1 137 ? -3.987 -4.670 3.467 1.00 91.38 137 SER A N 1
ATOM 1070 C CA . SER A 1 137 ? -2.933 -5.022 2.518 1.00 91.38 137 SER A CA 1
ATOM 1071 C C . SER A 1 137 ? -3.228 -6.372 1.870 1.00 91.38 137 SER A C 1
ATOM 1073 O O . SER A 1 137 ? -3.716 -7.268 2.562 1.00 91.38 137 SER A O 1
ATOM 1075 N N . PRO A 1 138 ? -2.893 -6.565 0.581 1.00 90.19 138 PRO A N 1
ATOM 1076 C CA . PRO A 1 138 ? -3.010 -7.873 -0.058 1.00 90.19 138 PRO A CA 1
ATOM 1077 C C . PRO A 1 138 ? -2.210 -8.963 0.675 1.00 90.19 138 PRO A C 1
ATOM 1079 O O . PRO A 1 138 ? -2.652 -10.104 0.712 1.00 90.19 138 PRO A O 1
ATOM 1082 N N . PHE A 1 139 ? -1.105 -8.619 1.350 1.00 89.31 139 PHE A N 1
ATOM 1083 C CA . PHE A 1 139 ? -0.304 -9.576 2.128 1.00 89.31 139 PHE A CA 1
ATOM 1084 C C . PHE A 1 139 ? -1.038 -10.175 3.339 1.00 89.31 139 PHE A C 1
ATOM 1086 O O . PHE A 1 139 ? -0.681 -11.258 3.792 1.00 89.31 139 PHE A O 1
ATOM 1093 N N . THR A 1 140 ? -2.039 -9.481 3.892 1.00 91.69 140 THR A N 1
ATOM 1094 C CA . THR A 1 140 ? -2.821 -9.951 5.051 1.00 91.69 140 THR A CA 1
ATOM 1095 C C . THR A 1 140 ? -4.206 -10.478 4.665 1.00 91.69 140 THR A C 1
ATOM 1097 O O . THR A 1 140 ? -5.009 -10.816 5.545 1.00 91.69 140 THR A O 1
ATOM 1100 N N . CYS A 1 141 ? -4.491 -10.548 3.362 1.00 90.56 141 CYS A N 1
ATOM 1101 C CA . CYS A 1 141 ? -5.730 -11.078 2.812 1.00 90.56 141 CYS A CA 1
ATOM 1102 C C . CYS A 1 141 ? -5.822 -12.590 3.068 1.00 90.56 141 CYS A C 1
ATOM 1104 O O . CYS A 1 141 ? -4.885 -13.331 2.783 1.00 90.56 141 CYS A O 1
ATOM 1106 N N . LYS A 1 142 ? -6.959 -13.049 3.602 1.00 86.81 142 LYS A N 1
ATOM 1107 C CA . LYS A 1 142 ? -7.255 -14.474 3.843 1.00 86.81 142 LYS A CA 1
ATOM 1108 C C . LYS A 1 142 ? -8.291 -15.028 2.863 1.00 86.81 142 LYS A C 1
ATOM 1110 O O . LYS A 1 142 ? -9.031 -15.939 3.215 1.00 86.81 142 LYS A O 1
ATOM 1115 N N . SER A 1 143 ? -8.396 -14.457 1.662 1.00 80.88 143 SER A N 1
ATOM 1116 C CA . SER A 1 143 ? -9.304 -15.011 0.658 1.00 80.88 143 SER A CA 1
ATOM 1117 C C . SER A 1 143 ? -8.828 -16.419 0.313 1.00 80.88 143 SER A C 1
ATOM 1119 O O . SER A 1 143 ? -7.808 -16.579 -0.350 1.00 80.88 143 SER A O 1
ATOM 1121 N N . THR A 1 144 ? -9.544 -17.436 0.786 1.00 69.19 144 THR A N 1
ATOM 1122 C CA . THR A 1 144 ? -9.479 -18.758 0.170 1.00 69.19 144 THR A CA 1
ATOM 1123 C C . THR A 1 144 ? -10.024 -18.590 -1.242 1.00 69.19 144 THR A C 1
ATOM 1125 O O . THR A 1 144 ? -11.099 -18.003 -1.406 1.00 69.19 144 THR A O 1
ATOM 1128 N N . SER A 1 145 ? -9.219 -18.990 -2.228 1.00 59.38 145 SER A N 1
ATOM 1129 C CA . SER A 1 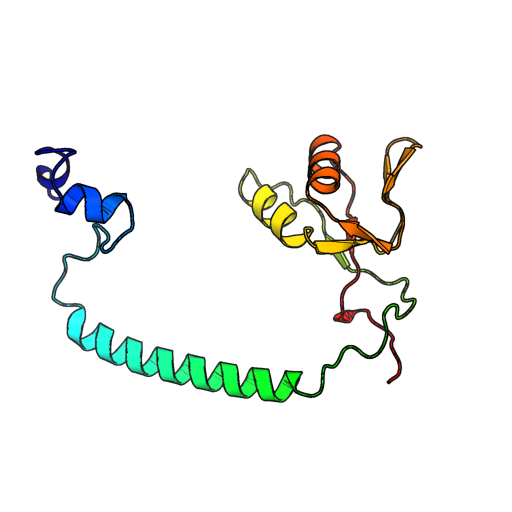145 ? -9.588 -19.073 -3.646 1.00 59.38 145 SER A CA 1
ATOM 1130 C C . SER A 1 145 ? -10.971 -19.685 -3.825 1.00 59.38 145 SER A C 1
ATOM 1132 O O . SER A 1 145 ? -11.192 -20.742 -3.188 1.00 59.38 145 SER A O 1
#

pLDDT: mean 79.5, std 13.45, range [38.97, 95.69]

InterPro domains:
  IPR007081 RNA polymerase Rpb1, domain 5 [PF04998] (30-78)

Secondary structure (DSSP, 8-state):
--GGGGSS-TT-HHHHHHHSSSS--TT---GGGHHHHHHHHHHHHHHHHHHHHHHHHHHTT-----S-------EEE----STTHHHHHHHHHHTT-BBSS-EEETTEEEE-TT-B--HHHHHHHHHTTPPPEEE--GGG-----